Protein AF-A0A850NMI0-F1 (afdb_monomer_lite)

Sequence (167 aa):
MSDGREALYITRSSDGALVRRPMSPHLQVYKLPLAGKLSISNRMASVALSFGTLLMVVWLVAAASSPYAFALVQWFIGSPLGLLLVFGWSVALCYHFFAGLRHLFWDAGVGYSIPAIHRGNWVTIALTLLSVAAIWLSVFVLWPTHVAPNTPGPQAEAPAPNPAPAQ

pLDDT: mean 88.28, std 14.08, range [41.41, 98.62]

Organism: NCBI:txid1181271

Structure (mmCIF, N/CA/C/O backbone):
data_AF-A0A850NMI0-F1
#
_entry.id   AF-A0A850NMI0-F1
#
loop_
_atom_site.group_PDB
_atom_site.id
_atom_site.type_symbol
_atom_site.label_atom_id
_atom_site.label_alt_id
_atom_site.label_comp_id
_atom_site.label_asym_id
_atom_site.label_entity_id
_atom_site.label_seq_id
_atom_site.pdbx_PDB_ins_code
_atom_site.Cartn_x
_atom_site.Cartn_y
_atom_site.Cartn_z
_atom_site.occupancy
_atom_site.B_iso_or_equiv
_atom_site.auth_seq_id
_atom_site.auth_comp_id
_atom_site.auth_asym_id
_atom_site.auth_atom_id
_atom_site.pdbx_PDB_model_num
ATOM 1 N N . MET A 1 1 ? -16.095 -12.527 -39.615 1.00 52.44 1 MET A N 1
ATOM 2 C CA . MET A 1 1 ? -14.659 -12.232 -39.421 1.00 52.44 1 MET A CA 1
ATOM 3 C C . MET A 1 1 ? -14.574 -11.177 -38.326 1.00 52.44 1 MET A C 1
ATOM 5 O O . MET A 1 1 ? -14.773 -10.009 -38.626 1.00 52.44 1 MET A O 1
ATOM 9 N N . SER A 1 2 ? -14.460 -11.566 -37.053 1.00 60.12 2 SER A N 1
ATOM 10 C CA . SER A 1 2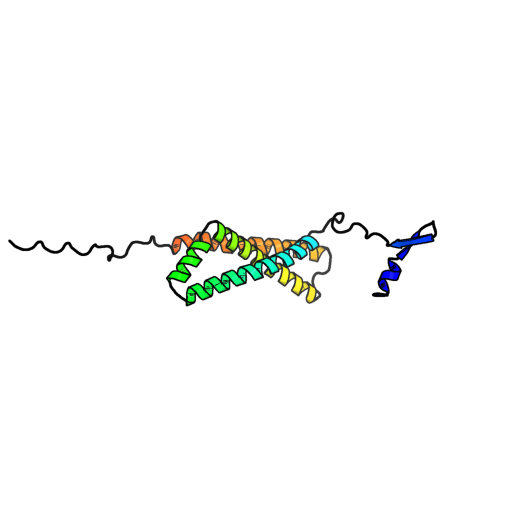 ? -14.494 -10.603 -35.940 1.00 60.12 2 SER A CA 1
ATOM 11 C C . SER A 1 2 ? -13.071 -10.288 -35.478 1.00 60.12 2 SER A C 1
ATOM 13 O O . SER A 1 2 ? -12.465 -11.095 -34.789 1.00 60.12 2 SER A O 1
ATOM 15 N N . ASP A 1 3 ? -12.597 -9.100 -35.855 1.00 76.88 3 ASP A N 1
ATOM 16 C CA . ASP A 1 3 ? -11.264 -8.513 -35.632 1.00 76.88 3 ASP A CA 1
ATOM 17 C C . ASP A 1 3 ? -10.194 -8.857 -36.694 1.00 76.88 3 ASP A C 1
ATOM 19 O O . ASP A 1 3 ? -9.713 -9.981 -36.823 1.00 76.88 3 ASP A O 1
ATOM 23 N N . GLY A 1 4 ? -9.769 -7.836 -37.452 1.00 74.75 4 GLY A N 1
ATOM 24 C CA . GLY A 1 4 ? -8.696 -7.937 -38.450 1.00 74.75 4 GLY A CA 1
ATOM 25 C C . GLY A 1 4 ? -7.325 -8.262 -37.846 1.00 74.75 4 GLY A C 1
ATOM 26 O O . GLY A 1 4 ? -6.428 -8.710 -38.558 1.00 74.75 4 GLY A O 1
ATOM 27 N N . ARG A 1 5 ? -7.158 -8.108 -36.526 1.00 72.56 5 ARG A N 1
ATOM 28 C CA . ARG A 1 5 ? -5.949 -8.529 -35.805 1.00 72.56 5 ARG A CA 1
ATOM 29 C C . ARG A 1 5 ? -5.779 -10.043 -35.756 1.00 72.56 5 ARG A C 1
ATOM 31 O O . ARG A 1 5 ? -4.641 -10.505 -35.705 1.00 72.56 5 ARG A O 1
ATOM 38 N N . GLU A 1 6 ? -6.859 -10.824 -35.818 1.00 74.06 6 GLU A N 1
ATOM 39 C CA . GLU A 1 6 ? -6.759 -12.290 -35.848 1.00 74.06 6 GLU A CA 1
ATOM 40 C C . GLU A 1 6 ? -6.034 -12.800 -37.095 1.00 74.06 6 GLU A C 1
ATOM 42 O O . GLU A 1 6 ? -5.322 -13.802 -37.021 1.00 74.06 6 GLU A O 1
ATOM 47 N N . ALA A 1 7 ? -6.120 -12.067 -38.209 1.00 77.56 7 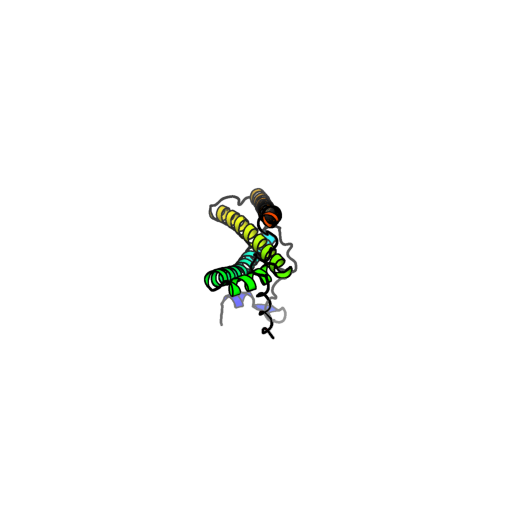ALA A N 1
ATOM 48 C CA . ALA A 1 7 ? -5.402 -12.402 -39.433 1.00 77.56 7 ALA A CA 1
ATOM 49 C C . ALA A 1 7 ? -3.871 -12.401 -39.243 1.00 77.56 7 ALA A C 1
ATOM 51 O O . ALA A 1 7 ? -3.177 -13.127 -39.945 1.00 77.56 7 ALA A O 1
ATOM 52 N N . LEU A 1 8 ? -3.337 -11.650 -38.266 1.00 77.94 8 LEU A N 1
ATOM 53 C CA . LEU A 1 8 ? -1.904 -11.646 -37.930 1.00 77.94 8 LEU A CA 1
ATOM 54 C C . LEU A 1 8 ? -1.474 -12.869 -37.106 1.00 77.94 8 LEU A C 1
ATOM 56 O O . LEU A 1 8 ? -0.291 -13.218 -37.077 1.00 77.94 8 LEU A O 1
ATOM 60 N N . TYR A 1 9 ? -2.419 -13.510 -36.414 1.00 82.81 9 TYR A N 1
ATOM 61 C CA . TYR A 1 9 ? -2.158 -14.702 -35.607 1.00 82.81 9 TYR A CA 1
ATOM 62 C C . TYR A 1 9 ? -2.302 -15.995 -36.404 1.00 82.81 9 TYR A C 1
ATOM 64 O O . TYR A 1 9 ? -1.824 -17.031 -35.945 1.00 82.81 9 TYR A O 1
ATOM 72 N N . ILE A 1 10 ? -2.924 -15.947 -37.581 1.00 87.12 10 ILE A N 1
ATOM 73 C CA . ILE A 1 10 ? -3.056 -17.092 -38.478 1.00 87.12 10 ILE A CA 1
ATOM 74 C C . ILE A 1 10 ? -1.878 -17.086 -39.454 1.00 87.12 10 ILE A C 1
ATOM 76 O O . ILE A 1 10 ? -1.681 -16.154 -40.227 1.00 87.12 10 ILE A O 1
ATOM 80 N N . THR A 1 11 ? -1.083 -18.147 -39.419 1.00 85.69 11 THR A N 1
ATOM 81 C CA . THR A 1 11 ? 0.016 -18.398 -40.357 1.00 85.69 11 THR A CA 1
ATOM 82 C C . THR A 1 11 ? -0.248 -19.698 -41.107 1.00 85.69 11 THR A C 1
ATOM 84 O O . THR A 1 11 ? -1.053 -20.516 -40.666 1.00 85.69 11 THR A O 1
ATOM 87 N N . ARG A 1 12 ? 0.425 -19.912 -42.240 1.00 85.31 12 ARG A N 1
ATOM 88 C CA . ARG A 1 12 ? 0.472 -21.240 -42.862 1.00 85.31 12 ARG A CA 1
ATOM 89 C C . ARG A 1 12 ? 1.621 -22.055 -42.276 1.00 85.31 12 ARG A C 1
ATOM 91 O O . ARG A 1 12 ? 2.701 -21.512 -42.045 1.00 85.31 12 ARG A O 1
ATOM 98 N N . SER A 1 13 ? 1.359 -23.327 -42.013 1.00 83.62 13 SER A N 1
ATOM 99 C CA . SER A 1 13 ? 2.357 -24.350 -41.704 1.00 83.62 13 SER A CA 1
ATOM 100 C C . SER A 1 13 ? 3.030 -24.841 -42.998 1.00 83.62 13 SER A C 1
ATOM 102 O O . SER A 1 13 ? 2.584 -24.508 -44.099 1.00 83.62 13 SER A O 1
ATOM 104 N N . SER A 1 14 ? 4.133 -25.585 -42.887 1.00 86.19 14 SER A N 1
ATOM 105 C CA . SER A 1 14 ? 4.917 -26.090 -44.029 1.00 86.19 14 SER A CA 1
ATOM 106 C C . SER A 1 14 ? 4.139 -27.053 -44.936 1.00 86.19 14 SER A C 1
ATOM 108 O O . SER A 1 14 ? 4.460 -27.176 -46.113 1.00 86.19 14 SER A O 1
ATOM 110 N N . ASP A 1 15 ? 3.096 -27.689 -44.409 1.00 89.62 15 ASP A N 1
ATOM 111 C CA . ASP A 1 15 ? 2.111 -28.523 -45.111 1.00 89.62 15 ASP A CA 1
ATOM 112 C C . ASP A 1 15 ? 0.948 -27.718 -45.731 1.00 89.62 15 ASP A C 1
ATOM 114 O O . ASP A 1 15 ? 0.047 -28.282 -46.349 1.00 89.62 15 ASP A O 1
ATOM 118 N N . GLY A 1 16 ? 0.953 -26.389 -45.585 1.00 85.38 16 GLY A N 1
ATOM 119 C CA . GLY A 1 16 ? -0.071 -25.488 -46.114 1.00 85.38 16 GLY A CA 1
ATOM 120 C C . GLY A 1 16 ? -1.293 -25.298 -45.209 1.00 85.38 16 GLY A C 1
ATOM 121 O O . GLY A 1 16 ? -2.160 -24.487 -45.552 1.00 85.38 16 GLY A O 1
ATOM 122 N N . ALA A 1 17 ? -1.359 -25.973 -44.055 1.00 88.88 17 ALA A N 1
ATOM 123 C CA . ALA A 1 17 ? -2.461 -25.841 -43.105 1.00 88.88 17 ALA A CA 1
ATOM 124 C C . ALA A 1 17 ? -2.455 -24.473 -42.398 1.00 88.88 17 ALA A C 1
ATOM 126 O O . ALA A 1 17 ? -1.399 -23.899 -42.130 1.00 88.88 17 ALA A O 1
ATOM 127 N N . LEU A 1 18 ? -3.637 -23.940 -42.068 1.00 88.19 18 LEU A N 1
ATOM 128 C CA . LEU A 1 18 ? -3.760 -22.720 -41.264 1.00 88.19 18 LEU A CA 1
ATOM 129 C C . LEU A 1 18 ? -3.528 -23.049 -39.785 1.00 88.19 18 LEU A C 1
ATOM 131 O O . LEU A 1 18 ? -4.265 -23.837 -39.198 1.00 88.19 18 LEU A O 1
ATOM 135 N N . VAL A 1 19 ? -2.526 -22.418 -39.175 1.00 89.50 19 VAL A N 1
ATOM 136 C CA . VAL A 1 19 ? -2.152 -22.611 -37.769 1.00 89.50 19 VAL A CA 1
ATOM 137 C C . VAL A 1 19 ? -2.170 -21.275 -37.037 1.00 89.50 19 VAL A C 1
ATOM 139 O O . VAL A 1 19 ? -1.674 -20.263 -37.538 1.00 89.50 19 VAL A O 1
ATOM 142 N N . ARG A 1 20 ? -2.724 -21.269 -35.821 1.00 89.25 20 ARG A N 1
ATOM 143 C CA . ARG A 1 20 ? -2.706 -20.101 -34.935 1.00 89.25 20 ARG A CA 1
ATOM 144 C C . ARG A 1 20 ? -1.396 -20.060 -34.152 1.00 89.25 20 ARG A C 1
ATOM 146 O O . ARG A 1 20 ? -1.046 -21.029 -33.482 1.00 89.25 20 ARG A O 1
ATOM 153 N N . ARG A 1 21 ? -0.681 -18.935 -34.206 1.00 88.12 21 ARG A N 1
ATOM 154 C CA . ARG A 1 21 ? 0.571 -18.750 -33.462 1.00 88.12 21 ARG A CA 1
ATOM 155 C C . ARG A 1 21 ? 0.307 -18.834 -31.953 1.00 88.12 21 ARG A C 1
ATOM 157 O O . ARG A 1 21 ? -0.598 -18.147 -31.467 1.00 88.12 21 ARG A O 1
ATOM 164 N N . PRO A 1 22 ? 1.076 -19.642 -31.203 1.00 88.62 22 PRO A N 1
ATOM 165 C CA . PRO A 1 22 ? 0.960 -19.676 -29.754 1.00 88.62 22 PRO A CA 1
ATOM 166 C C . PRO A 1 22 ? 1.447 -18.352 -29.153 1.00 88.62 22 PRO A C 1
ATOM 168 O O . PRO A 1 22 ? 2.319 -17.680 -29.705 1.00 88.62 22 PRO A O 1
ATOM 171 N N . MET A 1 23 ? 0.887 -17.975 -28.004 1.00 86.50 23 MET A N 1
ATOM 172 C CA . MET A 1 23 ? 1.369 -16.824 -27.243 1.00 86.50 23 MET A CA 1
ATOM 173 C C . MET A 1 23 ? 2.721 -17.166 -26.609 1.00 86.50 23 MET A C 1
ATOM 175 O O . MET A 1 23 ? 2.862 -18.216 -25.982 1.00 86.50 23 MET A O 1
ATOM 179 N N . SER A 1 24 ? 3.712 -16.284 -26.752 1.00 90.31 24 SER A N 1
ATOM 180 C CA . SER A 1 24 ? 5.010 -16.476 -26.105 1.00 90.31 24 SER A CA 1
ATOM 181 C C . SER A 1 24 ? 4.870 -16.471 -24.573 1.00 90.31 24 SER A C 1
ATOM 183 O O . SER A 1 24 ? 4.068 -15.697 -24.031 1.00 90.31 24 SER A O 1
ATOM 185 N N . PRO A 1 25 ? 5.671 -17.269 -23.844 1.00 92.69 25 PRO A N 1
ATOM 186 C CA . PRO A 1 25 ? 5.745 -17.176 -22.389 1.00 92.69 25 PRO A CA 1
ATOM 187 C C . PRO A 1 25 ? 6.086 -15.744 -21.951 1.00 92.69 25 PRO A C 1
ATOM 189 O O . PRO A 1 25 ? 6.958 -15.107 -22.535 1.00 92.69 25 PRO A O 1
ATOM 192 N N . HIS A 1 26 ? 5.385 -15.225 -20.941 1.00 90.12 26 HIS A N 1
ATOM 193 C CA . HIS A 1 26 ? 5.515 -13.831 -20.500 1.00 90.12 26 HIS A CA 1
ATOM 194 C C . HIS A 1 26 ? 5.636 -13.749 -18.969 1.00 90.12 26 HIS A C 1
ATOM 196 O O . HIS A 1 26 ? 6.752 -13.777 -18.457 1.00 90.12 26 HIS A O 1
ATOM 202 N N . LEU A 1 27 ? 4.531 -13.737 -18.207 1.00 90.44 27 LEU A N 1
ATOM 203 C CA . LEU A 1 27 ? 4.567 -13.516 -16.748 1.00 90.44 27 LEU A CA 1
ATOM 204 C C . LEU A 1 27 ? 5.385 -14.562 -15.983 1.00 90.44 27 LEU A C 1
ATOM 206 O O . LEU A 1 27 ? 6.067 -14.220 -15.025 1.00 90.44 27 LEU A O 1
ATOM 210 N N . GLN A 1 28 ? 5.328 -15.823 -16.411 1.00 92.88 28 GLN A N 1
ATOM 211 C CA . GLN A 1 28 ? 6.007 -16.927 -15.726 1.00 92.88 28 GLN A CA 1
ATOM 212 C C . GLN A 1 28 ? 7.532 -16.905 -15.905 1.00 92.88 28 GLN A C 1
ATOM 214 O O . GLN A 1 28 ? 8.250 -17.427 -15.060 1.00 92.88 28 GLN A O 1
ATOM 219 N N . VAL A 1 29 ? 8.031 -16.307 -16.992 1.00 95.19 29 VAL A N 1
ATOM 220 C CA . VAL A 1 29 ? 9.468 -16.282 -17.325 1.00 95.19 29 VAL A CA 1
ATOM 221 C C . VAL A 1 29 ? 10.113 -14.917 -17.071 1.00 95.19 29 VAL A C 1
ATOM 223 O O . VAL A 1 29 ? 11.337 -14.810 -16.988 1.00 95.19 29 VAL A O 1
ATOM 226 N N . TYR A 1 30 ? 9.313 -13.856 -16.942 1.00 94.38 30 TYR A N 1
ATOM 227 C CA . TYR A 1 30 ? 9.806 -12.492 -16.797 1.00 94.38 30 TYR A CA 1
ATOM 228 C C . TYR A 1 30 ? 10.287 -12.189 -15.370 1.00 94.38 30 TYR A C 1
ATOM 230 O O . TYR A 1 30 ? 9.555 -12.331 -14.390 1.00 94.38 30 TYR A O 1
ATOM 238 N N . LYS A 1 31 ? 11.516 -11.676 -15.247 1.00 95.00 31 LYS A N 1
ATOM 239 C CA . LYS A 1 31 ? 12.073 -11.208 -13.969 1.00 95.00 31 LYS A CA 1
ATOM 240 C C . LYS A 1 31 ? 11.541 -9.813 -13.643 1.00 95.00 31 LYS A C 1
ATOM 242 O O . LYS A 1 31 ? 12.098 -8.810 -14.080 1.00 95.00 31 LYS A O 1
ATOM 247 N N . LEU A 1 32 ? 10.466 -9.752 -12.860 1.00 94.19 32 LEU A N 1
ATOM 248 C CA . LEU A 1 32 ? 9.803 -8.491 -12.525 1.00 94.19 32 LEU A CA 1
ATOM 249 C C . LEU A 1 32 ? 10.720 -7.564 -11.687 1.00 94.19 32 LEU A C 1
ATOM 251 O O . LEU A 1 32 ? 11.101 -7.943 -10.571 1.00 94.19 32 LEU A O 1
ATOM 255 N N . PRO A 1 33 ? 11.054 -6.346 -12.166 1.00 94.56 33 PRO A N 1
ATOM 256 C CA . PRO A 1 33 ? 11.851 -5.391 -11.400 1.00 94.56 33 PRO A CA 1
ATOM 257 C C . PRO A 1 33 ? 11.067 -4.854 -10.196 1.00 94.56 33 PRO A C 1
ATOM 259 O O . PRO A 1 33 ? 9.836 -4.922 -10.152 1.00 94.56 33 PRO A O 1
ATOM 262 N N . LEU A 1 34 ? 11.773 -4.258 -9.229 1.00 96.31 34 LEU A N 1
ATOM 263 C CA . LEU A 1 34 ? 11.159 -3.714 -8.010 1.00 96.31 34 LEU A CA 1
ATOM 264 C C . LEU A 1 34 ? 10.027 -2.718 -8.313 1.00 96.31 34 LEU A C 1
ATOM 266 O O . LEU A 1 34 ? 8.969 -2.804 -7.703 1.00 96.31 34 LEU A O 1
ATOM 270 N N . ALA A 1 35 ? 10.210 -1.837 -9.302 1.00 95.56 35 ALA A N 1
ATOM 271 C CA . ALA A 1 35 ? 9.177 -0.890 -9.730 1.00 95.56 35 ALA A CA 1
ATOM 272 C C . ALA A 1 35 ? 7.875 -1.595 -10.164 1.00 95.56 35 ALA A C 1
ATOM 274 O O . ALA A 1 35 ? 6.780 -1.149 -9.825 1.00 95.56 35 ALA A O 1
ATOM 275 N N . GLY A 1 36 ? 7.996 -2.725 -10.871 1.00 96.00 36 GLY A N 1
ATOM 276 C CA . GLY A 1 36 ? 6.859 -3.541 -11.295 1.00 96.00 36 GLY A CA 1
ATOM 277 C C . GLY A 1 36 ? 6.156 -4.209 -10.114 1.00 96.00 36 GLY A C 1
ATOM 278 O O . GLY A 1 36 ? 4.931 -4.149 -10.023 1.00 96.00 36 GLY A O 1
ATOM 279 N N . LYS A 1 37 ? 6.924 -4.770 -9.167 1.00 97.44 37 LYS A N 1
ATOM 280 C CA . LYS A 1 37 ? 6.377 -5.343 -7.923 1.00 97.44 37 LYS A CA 1
ATOM 281 C C . LYS A 1 37 ? 5.585 -4.295 -7.140 1.00 97.44 37 LYS A C 1
ATOM 283 O O . LYS A 1 37 ? 4.426 -4.531 -6.821 1.00 97.44 37 LYS A O 1
ATOM 288 N N . LEU A 1 38 ? 6.168 -3.113 -6.929 1.00 97.62 38 LEU A N 1
ATOM 289 C CA . LEU A 1 38 ? 5.517 -2.009 -6.222 1.00 97.62 38 LEU A CA 1
ATOM 290 C C . LEU A 1 38 ? 4.249 -1.517 -6.943 1.00 97.62 38 LEU A C 1
ATOM 292 O O . LEU A 1 38 ? 3.238 -1.235 -6.300 1.00 97.62 38 LEU A O 1
ATOM 296 N N . SER A 1 39 ? 4.248 -1.475 -8.277 1.00 96.81 39 SER A N 1
ATOM 297 C CA . SER A 1 39 ? 3.043 -1.137 -9.043 1.00 96.81 39 SER A CA 1
ATOM 298 C C . SER A 1 39 ? 1.899 -2.132 -8.801 1.00 96.81 39 SER A C 1
ATOM 300 O O . SER A 1 39 ? 0.765 -1.711 -8.570 1.00 96.81 39 SER A O 1
ATOM 302 N N . ILE A 1 40 ? 2.172 -3.442 -8.813 1.00 97.50 40 ILE A N 1
ATOM 303 C CA . ILE A 1 40 ? 1.159 -4.472 -8.516 1.00 97.50 40 ILE A CA 1
ATOM 304 C C . ILE A 1 40 ? 0.696 -4.359 -7.064 1.00 97.50 40 ILE A C 1
ATOM 306 O O . ILE A 1 40 ? -0.509 -4.316 -6.818 1.00 97.50 40 ILE A O 1
ATOM 310 N N . SER A 1 41 ? 1.628 -4.214 -6.119 1.00 98.06 41 SER A N 1
ATOM 311 C CA . SER A 1 41 ? 1.300 -3.986 -4.710 1.00 98.06 41 SER A CA 1
ATOM 312 C C . SER A 1 41 ? 0.390 -2.772 -4.527 1.00 98.06 41 SER A C 1
ATOM 314 O O . SER A 1 41 ? -0.491 -2.815 -3.680 1.00 98.06 41 SER A O 1
ATOM 316 N N . ASN A 1 42 ? 0.540 -1.707 -5.329 1.00 98.19 42 ASN A N 1
ATOM 317 C CA . ASN A 1 42 ? -0.299 -0.510 -5.199 1.00 98.19 42 ASN A CA 1
ATOM 318 C C . ASN A 1 42 ? -1.749 -0.780 -5.617 1.00 98.19 42 ASN A C 1
ATOM 320 O O . ASN A 1 42 ? -2.674 -0.301 -4.966 1.00 98.19 42 ASN A O 1
ATOM 324 N N . ARG A 1 43 ? -1.943 -1.606 -6.654 1.00 98.19 43 ARG A N 1
ATOM 325 C CA . ARG A 1 43 ? -3.272 -2.079 -7.077 1.00 98.19 43 ARG A CA 1
ATOM 326 C C . ARG A 1 43 ? -3.896 -3.019 -6.043 1.00 98.19 43 ARG A C 1
ATOM 328 O O . ARG A 1 43 ? -5.091 -2.960 -5.787 1.00 98.19 43 ARG A O 1
ATOM 335 N N . MET A 1 44 ? -3.094 -3.886 -5.429 1.00 98.31 44 MET A N 1
ATOM 336 C CA . MET A 1 44 ? -3.583 -4.754 -4.354 1.00 98.31 44 MET A CA 1
ATOM 337 C C . MET A 1 44 ? -3.954 -3.942 -3.108 1.00 98.31 44 MET A C 1
ATOM 339 O O . MET A 1 44 ? -4.992 -4.194 -2.502 1.00 98.31 44 MET A O 1
ATOM 343 N N . ALA A 1 45 ? -3.150 -2.934 -2.763 1.00 98.19 45 ALA A N 1
ATOM 344 C CA . ALA A 1 45 ? -3.422 -2.037 -1.650 1.00 98.19 45 ALA A CA 1
ATOM 345 C C . ALA A 1 45 ? -4.712 -1.236 -1.868 1.00 98.19 45 ALA A C 1
ATOM 347 O O . ALA A 1 45 ? -5.504 -1.142 -0.937 1.00 98.19 45 ALA A O 1
ATOM 348 N N . SER A 1 46 ? -4.990 -0.745 -3.085 1.00 97.12 46 SER A N 1
ATOM 349 C CA . SER A 1 46 ? -6.267 -0.072 -3.367 1.00 97.12 46 SER A CA 1
ATOM 350 C C . SER A 1 46 ? -7.470 -0.995 -3.164 1.00 97.12 46 SER A C 1
ATOM 352 O O . SER A 1 46 ? -8.462 -0.574 -2.580 1.00 97.12 46 SER A O 1
ATOM 354 N N . VAL A 1 47 ? -7.374 -2.264 -3.579 1.00 98.00 47 VAL A N 1
ATOM 355 C CA . VAL A 1 47 ? -8.443 -3.253 -3.349 1.00 98.00 47 VAL A CA 1
ATOM 356 C C . VAL A 1 47 ? -8.637 -3.508 -1.851 1.00 98.00 47 VAL A C 1
ATOM 358 O O . VAL A 1 47 ? -9.763 -3.458 -1.360 1.00 98.00 47 VAL A O 1
ATOM 361 N N . ALA A 1 48 ? -7.549 -3.726 -1.106 1.00 96.75 48 ALA A N 1
ATOM 362 C CA . ALA A 1 48 ? -7.606 -3.906 0.346 1.00 96.75 48 ALA A CA 1
ATOM 363 C C . ALA A 1 48 ? -8.210 -2.682 1.057 1.00 96.75 48 ALA A C 1
ATOM 365 O O . ALA A 1 48 ? -9.009 -2.832 1.982 1.00 96.75 48 ALA A O 1
ATOM 366 N N . LEU A 1 49 ? -7.875 -1.474 0.595 1.00 97.81 49 LEU A N 1
ATOM 367 C CA . LEU A 1 49 ? -8.452 -0.235 1.100 1.00 97.81 49 LEU A CA 1
ATOM 368 C C . LEU A 1 49 ? -9.955 -0.163 0.863 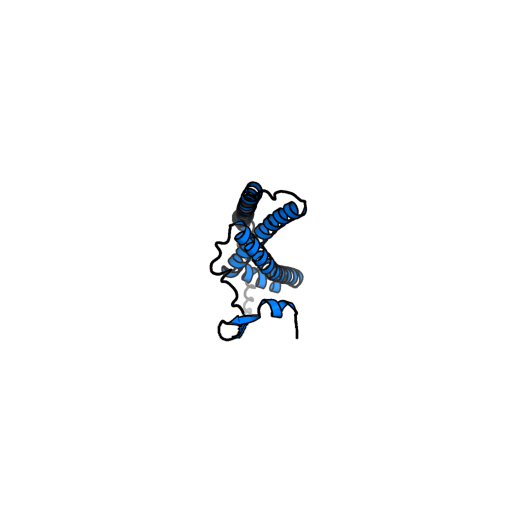1.00 97.81 49 LEU A C 1
ATOM 370 O O . LEU A 1 49 ? -10.665 0.177 1.802 1.00 97.81 49 LEU A O 1
ATOM 374 N N . SER A 1 50 ? -10.450 -0.539 -0.320 1.00 96.56 50 SER A N 1
ATOM 375 C CA . SER A 1 50 ? -11.894 -0.566 -0.594 1.00 96.56 50 SER A CA 1
ATOM 376 C C . SER A 1 50 ? -12.657 -1.442 0.406 1.00 96.56 50 SER A C 1
ATOM 378 O O . SER A 1 50 ? -13.689 -1.021 0.927 1.00 96.56 50 SER A O 1
ATOM 380 N N . PHE A 1 51 ? -12.129 -2.627 0.734 1.00 94.25 51 PHE A N 1
ATOM 381 C CA . PHE A 1 51 ? -12.732 -3.500 1.749 1.00 94.25 51 PHE A CA 1
ATOM 382 C C . PHE A 1 51 ? -12.629 -2.919 3.163 1.00 94.25 51 PHE A C 1
ATOM 384 O O . PHE A 1 51 ? -13.601 -2.953 3.915 1.00 94.25 51 PHE A O 1
ATOM 391 N N . GLY A 1 52 ? -11.481 -2.353 3.538 1.00 93.75 52 GLY A N 1
ATOM 392 C CA . GLY A 1 52 ? -11.330 -1.745 4.860 1.00 93.75 52 GLY A CA 1
ATOM 393 C C . GLY A 1 52 ? -12.165 -0.473 5.046 1.00 93.75 52 GLY A C 1
ATOM 394 O O . GLY A 1 52 ? -12.653 -0.223 6.143 1.00 93.75 52 GLY A O 1
ATOM 395 N N . THR A 1 53 ? -12.440 0.286 3.982 1.00 94.56 53 THR A N 1
ATOM 396 C CA . THR A 1 53 ? -13.391 1.407 4.028 1.00 94.56 53 THR A CA 1
ATOM 397 C C . THR A 1 53 ? -14.808 0.928 4.346 1.00 94.56 53 THR A C 1
ATOM 399 O O . THR A 1 53 ? -15.504 1.595 5.106 1.00 94.56 53 THR A O 1
ATOM 402 N N . LEU A 1 54 ? -15.234 -0.240 3.852 1.00 94.19 54 LEU A N 1
ATOM 403 C CA . LEU A 1 54 ? -16.524 -0.819 4.243 1.00 94.19 54 LEU A CA 1
ATOM 404 C C . LEU A 1 54 ? -16.565 -1.130 5.747 1.00 94.19 54 LEU A C 1
ATOM 406 O O . LEU A 1 54 ? -17.540 -0.790 6.414 1.00 94.19 54 LEU A O 1
ATOM 410 N N . LEU A 1 55 ? -15.492 -1.712 6.296 1.00 90.75 55 LEU A N 1
ATOM 411 C CA . LEU A 1 55 ? -15.368 -1.940 7.741 1.00 90.75 55 LEU A CA 1
ATOM 412 C C . LEU A 1 55 ? -15.423 -0.620 8.528 1.00 90.75 55 LEU A C 1
ATOM 414 O O . LEU A 1 55 ? -16.118 -0.541 9.539 1.00 90.75 55 LEU A O 1
ATOM 418 N N . MET A 1 56 ? -14.750 0.427 8.042 1.00 94.62 56 MET A N 1
ATOM 419 C CA . MET A 1 56 ? -14.790 1.768 8.637 1.00 94.62 56 MET A CA 1
ATOM 420 C C . MET A 1 56 ? -16.212 2.345 8.650 1.00 94.62 56 MET A C 1
ATOM 422 O O . MET A 1 56 ? -16.639 2.914 9.651 1.00 94.62 56 MET A O 1
ATOM 426 N N . VAL A 1 57 ? -16.979 2.162 7.570 1.00 96.69 57 VAL A N 1
ATOM 427 C CA . VAL A 1 57 ? -18.390 2.576 7.510 1.00 96.69 57 VAL A CA 1
ATOM 428 C C . VAL A 1 57 ? -19.227 1.808 8.531 1.00 96.69 57 VAL A C 1
ATOM 430 O O . VAL A 1 57 ? -19.991 2.430 9.263 1.00 96.69 57 VAL A O 1
ATOM 433 N N . VAL A 1 58 ? -19.064 0.484 8.634 1.00 95.38 58 VAL A N 1
ATOM 434 C CA . VAL A 1 58 ? -19.762 -0.327 9.649 1.00 95.38 58 VAL A CA 1
ATOM 435 C C . VAL A 1 58 ? -19.439 0.169 11.058 1.00 95.38 58 VAL A C 1
ATOM 437 O O . VAL A 1 58 ? -20.344 0.313 11.878 1.00 95.38 58 VAL A O 1
ATOM 440 N N . TRP A 1 59 ? -18.172 0.485 11.327 1.00 95.44 59 TRP A N 1
ATOM 441 C CA . TRP A 1 59 ? -17.736 1.034 12.608 1.00 95.44 59 TRP A CA 1
ATOM 442 C C . TRP A 1 59 ? -18.386 2.391 12.916 1.00 95.44 59 TRP A C 1
ATOM 444 O O . TRP A 1 59 ? -18.926 2.570 14.008 1.00 95.44 59 TRP A O 1
ATOM 454 N N . LEU A 1 60 ? -18.420 3.314 11.947 1.00 97.06 60 LEU A N 1
ATOM 455 C CA . LEU A 1 60 ? -19.064 4.627 12.095 1.00 97.06 60 LEU A CA 1
ATOM 456 C C . LEU A 1 60 ? -20.580 4.514 12.303 1.00 97.06 60 LEU A C 1
ATOM 458 O O . LEU A 1 60 ? -21.140 5.190 13.165 1.00 97.06 60 LEU A O 1
ATOM 462 N N . VAL A 1 61 ? -21.248 3.643 11.543 1.00 97.50 61 VAL A N 1
ATOM 463 C CA . VAL A 1 61 ? -22.689 3.395 11.690 1.00 97.50 61 VAL A CA 1
ATOM 464 C C . VAL A 1 61 ? -22.988 2.799 13.062 1.00 97.50 61 VAL A C 1
ATOM 466 O O . VAL A 1 61 ? -23.912 3.260 13.729 1.00 97.50 61 VAL A O 1
ATOM 469 N N . ALA A 1 62 ? -22.202 1.824 13.521 1.00 95.88 62 ALA A N 1
ATOM 470 C CA . ALA A 1 62 ? -22.362 1.241 14.849 1.00 95.88 62 ALA A CA 1
ATOM 471 C C . ALA A 1 62 ? -22.173 2.289 15.958 1.00 95.88 62 ALA A C 1
ATOM 473 O O . ALA A 1 62 ? -22.988 2.340 16.879 1.00 95.88 62 ALA A O 1
ATOM 474 N N . ALA A 1 63 ? -21.165 3.160 15.823 1.00 95.88 63 ALA A N 1
ATOM 475 C CA . ALA A 1 63 ? -20.911 4.267 16.745 1.00 95.88 63 ALA A CA 1
ATOM 476 C C . ALA A 1 63 ? -22.086 5.257 16.822 1.00 95.88 63 ALA A C 1
ATOM 478 O O . ALA A 1 63 ? -22.407 5.744 17.903 1.00 95.88 63 ALA A O 1
ATOM 479 N N . ALA A 1 64 ? -22.746 5.529 15.694 1.00 97.25 64 ALA A N 1
ATOM 480 C CA . ALA A 1 64 ? -23.901 6.425 15.632 1.00 97.25 6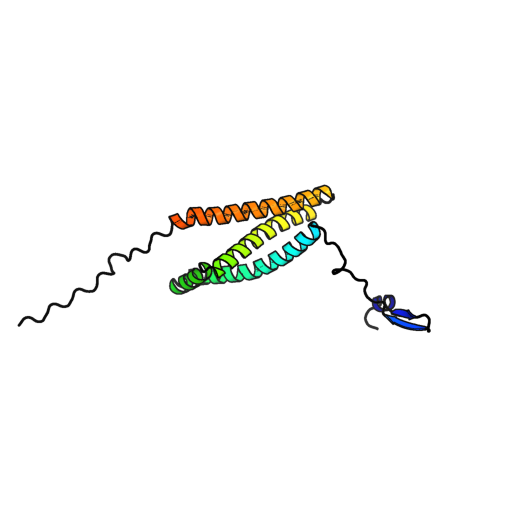4 ALA A CA 1
ATOM 481 C C . ALA A 1 64 ? -25.228 5.764 16.052 1.00 97.25 64 ALA A C 1
ATOM 483 O O . ALA A 1 64 ? -26.174 6.468 16.396 1.00 97.25 64 ALA A O 1
ATOM 484 N N . SER A 1 65 ? -25.322 4.431 15.998 1.00 96.00 65 SER A N 1
ATOM 485 C CA . SER A 1 65 ? -26.591 3.711 16.167 1.00 96.00 65 SER A CA 1
ATOM 486 C C . SER A 1 65 ? -26.914 3.394 17.625 1.00 96.00 65 SER A C 1
ATOM 488 O O . SER A 1 65 ? -27.996 3.726 18.102 1.00 96.00 65 SER A O 1
ATOM 490 N N . SER A 1 66 ? -26.021 2.700 18.339 1.00 95.56 66 SER A N 1
ATOM 491 C CA . SER A 1 66 ? -26.244 2.375 19.752 1.00 95.56 66 SER A CA 1
ATOM 492 C C . SER A 1 66 ? -24.958 1.955 20.471 1.00 95.56 66 SER A C 1
ATOM 494 O O . SER A 1 66 ? -24.054 1.396 19.842 1.00 95.56 66 SER A O 1
ATOM 496 N N . PRO A 1 67 ? -24.890 2.119 21.809 1.00 95.44 67 PRO A N 1
ATOM 497 C CA . PRO A 1 67 ? -23.756 1.642 22.601 1.00 95.44 67 PRO A CA 1
ATOM 498 C C . PRO A 1 67 ? -23.508 0.135 22.457 1.00 95.44 67 PRO A C 1
ATOM 500 O O . PRO A 1 67 ? -22.360 -0.299 22.404 1.00 95.44 67 PRO A O 1
ATOM 503 N N . TYR A 1 68 ? -24.575 -0.666 22.349 1.00 95.19 68 TYR A N 1
ATOM 504 C CA . TYR A 1 68 ? -24.468 -2.115 22.168 1.00 95.19 68 TYR A CA 1
ATOM 505 C C . TYR A 1 68 ? -23.855 -2.479 20.808 1.00 95.19 68 TYR A C 1
ATOM 507 O O . TYR A 1 68 ? -22.921 -3.279 20.747 1.00 95.19 68 TYR A O 1
ATOM 515 N N . ALA A 1 69 ? -24.338 -1.862 19.722 1.00 94.06 69 ALA A N 1
ATOM 516 C CA . ALA A 1 69 ? -23.803 -2.099 18.383 1.00 94.06 69 ALA A CA 1
ATOM 517 C C . ALA A 1 69 ? -22.322 -1.705 18.301 1.00 94.06 69 ALA A C 1
ATOM 519 O O . ALA A 1 69 ? -21.506 -2.456 17.764 1.00 94.06 69 ALA A O 1
ATOM 520 N N . PHE A 1 70 ? -21.960 -0.560 18.883 1.00 94.50 70 PHE A N 1
ATOM 521 C CA . PHE A 1 70 ? -20.574 -0.114 18.939 1.00 94.50 70 PHE A CA 1
ATOM 522 C C . PHE A 1 70 ? -19.684 -1.080 19.731 1.00 94.50 70 PHE A C 1
ATOM 524 O O . PHE A 1 70 ? -18.621 -1.463 19.244 1.00 94.50 70 PHE A O 1
ATOM 531 N N . ALA A 1 71 ? -20.130 -1.540 20.904 1.00 94.38 71 ALA A N 1
ATOM 532 C CA . ALA A 1 71 ? -19.382 -2.497 21.720 1.00 94.38 71 ALA A CA 1
ATOM 533 C C . ALA A 1 71 ? -19.112 -3.817 20.978 1.00 94.38 71 ALA A C 1
ATOM 535 O O . ALA A 1 71 ? -18.008 -4.353 21.071 1.00 94.38 71 ALA A O 1
ATOM 536 N N . LEU A 1 72 ? -20.078 -4.313 20.196 1.00 94.56 72 LEU A N 1
ATOM 537 C CA . LEU A 1 72 ? -19.908 -5.527 19.394 1.00 94.56 72 LEU A CA 1
ATOM 538 C C . LEU A 1 72 ? -18.816 -5.364 18.325 1.00 94.56 72 LEU A C 1
ATOM 540 O O . LEU A 1 72 ? -17.948 -6.229 18.184 1.00 94.56 72 LEU A O 1
ATOM 544 N N . VAL A 1 73 ? -18.829 -4.248 17.588 1.00 94.62 73 VAL A N 1
ATOM 545 C CA . VAL A 1 73 ? -17.804 -3.974 16.568 1.00 94.62 73 VAL A CA 1
ATOM 546 C C . VAL A 1 73 ? -16.433 -3.772 17.215 1.00 94.62 73 VAL A C 1
ATOM 548 O O . VAL A 1 73 ? -15.441 -4.308 16.720 1.00 94.62 73 VAL A O 1
ATOM 551 N N . GLN A 1 74 ? -16.367 -3.061 18.342 1.00 93.44 74 GLN A N 1
ATOM 552 C CA . GLN A 1 74 ? -15.121 -2.856 19.083 1.00 93.44 74 GLN A CA 1
ATOM 553 C C . GLN A 1 74 ? -14.549 -4.169 19.626 1.00 93.44 74 GLN A C 1
ATOM 555 O O . GLN A 1 74 ? -13.341 -4.381 19.547 1.00 93.44 74 GLN A O 1
ATOM 560 N N . TRP A 1 75 ? -15.397 -5.081 20.109 1.00 93.00 75 TRP A N 1
ATOM 561 C CA . TRP A 1 75 ? -14.972 -6.418 20.523 1.00 93.00 75 TRP A CA 1
ATOM 562 C C . TRP A 1 75 ? -14.351 -7.202 19.358 1.00 93.00 75 TRP A C 1
ATOM 564 O O . TRP A 1 75 ? -13.284 -7.798 19.512 1.00 93.00 75 TRP A O 1
ATOM 574 N N . PHE A 1 76 ? -14.967 -7.152 18.172 1.00 93.62 76 PHE A N 1
ATOM 575 C CA . PHE A 1 76 ? -14.422 -7.809 16.984 1.00 93.62 76 PHE A CA 1
ATOM 576 C C . PHE A 1 76 ? -13.090 -7.189 16.536 1.00 93.62 76 PHE A C 1
ATOM 578 O O . PHE A 1 76 ? -12.121 -7.920 16.322 1.00 93.62 76 PHE A O 1
ATOM 585 N N . ILE A 1 77 ? -13.010 -5.859 16.427 1.00 92.56 77 ILE A N 1
ATOM 586 C CA . ILE A 1 77 ? -11.787 -5.150 16.012 1.00 92.56 77 ILE A CA 1
ATOM 587 C C . ILE A 1 77 ? -10.656 -5.338 17.035 1.00 92.56 77 ILE A C 1
ATOM 589 O O . ILE A 1 77 ? -9.499 -5.474 16.644 1.00 92.56 77 ILE A O 1
ATOM 593 N N . GLY A 1 78 ? -10.984 -5.404 18.326 1.00 90.69 78 GLY A N 1
ATOM 594 C CA . GLY A 1 78 ? -10.028 -5.671 19.401 1.00 90.69 78 GLY A CA 1
ATOM 595 C C . GLY A 1 78 ? -9.561 -7.128 19.492 1.00 90.69 78 GLY A C 1
ATOM 596 O O . GLY A 1 78 ? -8.610 -7.414 20.218 1.00 90.69 78 GLY A O 1
ATOM 597 N N . SER A 1 79 ? -10.194 -8.060 18.771 1.00 93.00 79 SER A N 1
ATOM 598 C CA . SER A 1 79 ? -9.742 -9.453 18.712 1.00 93.00 79 SER A CA 1
ATOM 599 C C . SER A 1 79 ? -8.390 -9.575 17.987 1.00 93.00 79 SER A C 1
ATOM 601 O O . SER A 1 79 ? -8.056 -8.718 17.166 1.00 93.00 79 SER A O 1
ATOM 603 N N . PRO A 1 80 ? -7.616 -10.659 18.191 1.00 93.06 80 PRO A N 1
ATOM 604 C CA . PRO A 1 80 ? -6.359 -10.867 17.466 1.00 93.06 80 PRO A CA 1
ATOM 605 C C . PRO A 1 80 ? -6.517 -10.806 15.939 1.00 93.06 80 PRO A C 1
ATOM 607 O O . PRO A 1 80 ? -5.657 -10.271 15.241 1.00 93.06 80 PRO A O 1
ATOM 610 N N . LEU A 1 81 ? -7.641 -11.312 15.418 1.00 94.19 81 LEU A N 1
ATOM 611 C CA . LEU A 1 81 ? -7.963 -11.231 13.996 1.00 94.19 81 LEU A CA 1
ATOM 612 C C . LEU A 1 81 ? -8.303 -9.795 13.576 1.00 94.19 81 LEU A C 1
ATOM 614 O O . LEU A 1 81 ? -7.820 -9.332 12.546 1.00 94.19 81 LEU A O 1
ATOM 618 N N . GLY A 1 82 ? -9.102 -9.082 14.371 1.00 93.19 82 GLY A N 1
ATOM 619 C CA . GLY A 1 82 ? -9.444 -7.682 14.120 1.00 93.19 82 GLY A CA 1
ATOM 620 C C . GLY A 1 82 ? -8.211 -6.781 14.081 1.00 93.19 82 GLY A C 1
ATOM 621 O O . GLY A 1 82 ? -8.037 -6.015 13.134 1.00 93.19 82 GLY A O 1
ATOM 622 N N . LEU A 1 83 ? -7.295 -6.953 15.035 1.00 92.62 83 LEU A N 1
ATOM 623 C CA . LEU A 1 83 ? -6.023 -6.233 15.074 1.00 92.62 83 LEU A CA 1
ATOM 624 C C . LEU A 1 83 ? -5.147 -6.553 13.860 1.00 92.62 83 LEU A C 1
ATOM 626 O O . LEU A 1 83 ? -4.554 -5.638 13.293 1.00 92.62 83 LEU A O 1
ATOM 630 N N . LEU A 1 84 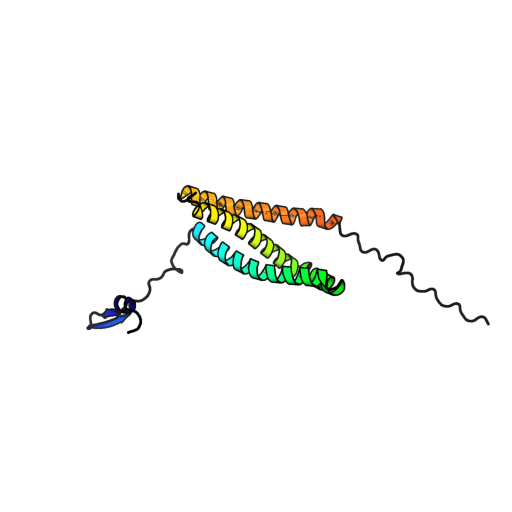? -5.102 -7.813 13.411 1.00 95.12 84 LEU A N 1
ATOM 631 C CA . LEU A 1 84 ? -4.391 -8.188 12.184 1.00 95.12 84 LEU A CA 1
ATOM 632 C C . LEU A 1 84 ? -4.985 -7.493 10.948 1.00 95.12 84 LEU A C 1
ATOM 634 O O . LEU A 1 84 ? -4.238 -7.008 10.096 1.00 95.12 84 LEU A O 1
ATOM 638 N N . LEU A 1 85 ? -6.316 -7.417 10.855 1.00 95.00 85 LEU A N 1
ATOM 639 C CA . LEU A 1 85 ? -7.006 -6.733 9.759 1.00 95.00 85 LEU A CA 1
ATOM 640 C C . LEU A 1 85 ? -6.741 -5.224 9.779 1.00 95.00 85 LEU A C 1
ATOM 642 O O . LEU A 1 85 ? -6.402 -4.660 8.739 1.00 95.00 85 LEU A O 1
ATOM 646 N N . VAL A 1 86 ? -6.830 -4.576 10.943 1.00 94.19 86 VAL A N 1
ATOM 647 C CA . VAL A 1 86 ? -6.526 -3.143 11.095 1.00 94.19 86 VAL A CA 1
ATOM 648 C C . VAL A 1 86 ? -5.048 -2.862 10.820 1.00 94.19 86 VAL A C 1
ATOM 650 O O . VAL A 1 86 ? -4.732 -1.880 10.148 1.00 94.19 86 VAL A O 1
ATOM 653 N N . PHE A 1 87 ? -4.138 -3.741 11.249 1.00 96.19 87 PHE A N 1
ATOM 654 C CA . PHE A 1 87 ? -2.716 -3.655 10.912 1.00 96.19 87 PHE A CA 1
ATOM 655 C C . PHE A 1 87 ? -2.513 -3.716 9.404 1.00 96.19 87 PHE A C 1
ATOM 657 O O . PHE A 1 87 ? -1.974 -2.772 8.824 1.00 96.19 87 PHE A O 1
ATOM 664 N N . GLY A 1 88 ? -3.016 -4.763 8.749 1.00 97.00 88 GLY A N 1
ATOM 665 C CA . GLY A 1 88 ? -2.925 -4.911 7.297 1.00 97.00 88 GLY A CA 1
ATOM 666 C C . GLY A 1 88 ? -3.538 -3.728 6.545 1.00 97.00 88 GLY A C 1
ATOM 667 O O . GLY A 1 88 ? -2.941 -3.231 5.588 1.00 97.00 88 GLY A O 1
ATOM 668 N N . TRP A 1 89 ? -4.680 -3.220 7.014 1.00 96.81 89 TRP A N 1
ATOM 669 C CA . TRP A 1 89 ? -5.330 -2.045 6.440 1.00 96.81 89 TRP A CA 1
ATOM 670 C C . TRP A 1 89 ? -4.490 -0.772 6.612 1.00 96.81 89 TRP A C 1
ATOM 672 O O . TRP A 1 89 ? -4.336 -0.021 5.651 1.00 96.81 89 TRP A O 1
ATOM 682 N N . SER A 1 90 ? -3.863 -0.563 7.775 1.00 97.06 90 SER A N 1
ATOM 683 C CA . SER A 1 90 ? -2.949 0.568 8.003 1.00 97.06 90 SER A CA 1
ATOM 684 C C . SER A 1 90 ? -1.708 0.510 7.100 1.00 97.06 90 SER A C 1
ATOM 686 O O . SER A 1 90 ? -1.312 1.530 6.534 1.00 97.06 90 SER A O 1
ATOM 688 N N . VAL A 1 91 ? -1.143 -0.685 6.873 1.00 98.38 91 VAL A N 1
ATOM 689 C CA . VAL A 1 91 ? -0.036 -0.877 5.923 1.00 98.38 91 VAL A CA 1
ATOM 690 C C . VAL A 1 91 ? -0.485 -0.552 4.502 1.00 98.38 91 VAL A C 1
ATOM 692 O O . VAL A 1 91 ? 0.204 0.193 3.803 1.00 98.38 91 VAL A O 1
ATOM 695 N N . ALA A 1 92 ? -1.643 -1.069 4.081 1.00 98.25 92 ALA A N 1
ATOM 696 C CA . ALA A 1 92 ? -2.206 -0.784 2.765 1.00 98.25 92 ALA A CA 1
ATOM 697 C C . ALA A 1 92 ? -2.454 0.720 2.570 1.00 98.25 92 ALA A C 1
ATOM 699 O O . ALA A 1 92 ? -2.116 1.251 1.513 1.00 98.25 92 ALA A O 1
ATOM 700 N N . LEU A 1 93 ? -2.968 1.411 3.592 1.00 98.19 93 LEU A N 1
ATOM 701 C CA . LEU A 1 93 ? -3.219 2.852 3.581 1.00 98.19 93 LEU A CA 1
ATOM 702 C C . LEU A 1 93 ? -1.944 3.665 3.383 1.00 98.19 93 LEU A C 1
ATOM 704 O O . LEU A 1 93 ? -1.851 4.426 2.418 1.00 98.19 93 LEU A O 1
ATOM 708 N N . CYS A 1 94 ? -0.951 3.485 4.256 1.00 98.50 94 CYS A N 1
ATOM 709 C CA . CYS A 1 94 ? 0.308 4.220 4.161 1.00 98.50 94 CYS A CA 1
ATOM 710 C C . CYS A 1 94 ? 1.016 3.928 2.834 1.00 98.50 94 CYS A C 1
ATOM 712 O O . CYS A 1 94 ? 1.468 4.849 2.151 1.00 98.50 94 CYS A O 1
ATOM 714 N N . TYR A 1 95 ? 1.060 2.655 2.436 1.00 98.62 95 TYR A N 1
ATOM 715 C CA . TYR A 1 95 ? 1.701 2.254 1.193 1.00 98.62 95 TYR A CA 1
ATOM 716 C C . TYR A 1 95 ? 1.028 2.874 -0.032 1.00 98.62 95 TYR A C 1
ATOM 718 O O . TYR A 1 95 ? 1.705 3.477 -0.867 1.00 98.62 95 TYR A O 1
ATOM 726 N N . HIS A 1 96 ? -0.299 2.757 -0.132 1.00 98.62 96 HIS A N 1
ATOM 727 C CA . HIS A 1 96 ? -1.062 3.294 -1.254 1.00 98.62 96 HIS A CA 1
ATOM 728 C C . HIS A 1 96 ? -0.921 4.813 -1.355 1.00 98.62 96 HIS A C 1
ATOM 730 O O . HIS A 1 96 ? -0.743 5.340 -2.452 1.00 98.62 96 HIS A O 1
ATOM 736 N N . PHE A 1 97 ? -0.918 5.512 -0.218 1.00 98.50 97 PHE A N 1
ATOM 737 C CA . PHE A 1 97 ? -0.728 6.957 -0.174 1.00 98.50 97 PHE A CA 1
ATOM 738 C C . PHE A 1 97 ? 0.637 7.380 -0.738 1.00 98.50 97 PHE A C 1
ATOM 740 O O . PHE A 1 97 ? 0.699 8.174 -1.678 1.00 98.50 97 PHE A O 1
ATOM 747 N N . PHE A 1 98 ? 1.745 6.819 -0.238 1.00 98.62 98 PHE A N 1
ATOM 748 C CA . PHE A 1 98 ? 3.082 7.196 -0.716 1.00 98.62 98 PHE A CA 1
ATOM 749 C C . PHE A 1 98 ? 3.381 6.686 -2.129 1.00 98.62 98 PHE A C 1
ATOM 751 O O . PHE A 1 98 ? 4.091 7.348 -2.893 1.00 98.62 98 PHE A O 1
ATOM 758 N N . ALA A 1 99 ? 2.848 5.522 -2.505 1.00 98.19 99 ALA A N 1
ATOM 759 C CA . ALA A 1 99 ? 2.942 5.029 -3.871 1.00 98.19 99 ALA A CA 1
ATOM 760 C C . ALA A 1 99 ? 2.152 5.929 -4.830 1.00 98.19 99 ALA A C 1
ATOM 762 O O . ALA A 1 99 ? 2.670 6.247 -5.901 1.00 98.19 99 ALA A O 1
ATOM 763 N N . GLY A 1 100 ? 0.954 6.366 -4.435 1.00 97.50 100 GLY A N 1
ATOM 764 C CA . GLY A 1 100 ? 0.123 7.324 -5.159 1.00 97.50 100 GLY A CA 1
ATOM 765 C C . GLY A 1 100 ? 0.799 8.684 -5.310 1.00 97.50 100 GLY A C 1
ATOM 766 O O . GLY A 1 100 ? 0.865 9.205 -6.416 1.00 97.50 100 GLY A O 1
ATOM 767 N N . LEU A 1 101 ? 1.414 9.212 -4.249 1.00 97.75 101 LEU A N 1
ATOM 768 C CA . LEU A 1 101 ? 2.174 10.463 -4.319 1.00 97.75 101 LEU A CA 1
ATOM 769 C C . LEU A 1 101 ? 3.338 10.373 -5.319 1.00 97.75 101 LEU A C 1
ATOM 771 O O . LEU A 1 101 ? 3.551 11.279 -6.120 1.00 97.75 101 LEU A O 1
ATOM 775 N N . ARG A 1 102 ? 4.063 9.249 -5.329 1.00 96.31 102 ARG A N 1
ATOM 776 C CA . ARG A 1 102 ? 5.097 8.978 -6.339 1.00 96.31 102 ARG A CA 1
ATOM 777 C C . ARG A 1 102 ? 4.519 8.925 -7.759 1.00 96.31 102 ARG A C 1
ATOM 779 O O . ARG A 1 102 ? 5.167 9.421 -8.673 1.00 96.31 102 ARG A O 1
ATOM 786 N N . HIS A 1 103 ? 3.324 8.359 -7.942 1.00 96.69 103 HIS A N 1
ATOM 787 C CA . HIS A 1 103 ? 2.619 8.391 -9.227 1.00 96.69 103 HIS A CA 1
ATOM 788 C C . HIS A 1 103 ? 2.244 9.820 -9.641 1.00 96.69 103 HIS A C 1
ATOM 790 O O . HIS A 1 103 ? 2.510 10.183 -10.778 1.00 96.69 103 HIS A O 1
ATOM 796 N N . LEU A 1 104 ? 1.761 10.660 -8.720 1.00 97.62 104 LEU A N 1
ATOM 797 C CA . LEU A 1 104 ? 1.476 12.071 -9.009 1.00 97.62 104 LEU A CA 1
ATOM 798 C C . LEU A 1 104 ? 2.729 12.841 -9.450 1.00 97.62 104 LEU A C 1
ATOM 800 O O . LEU A 1 104 ? 2.657 13.660 -10.362 1.00 97.62 104 LEU A O 1
ATOM 804 N N . PHE A 1 105 ? 3.895 12.563 -8.856 1.00 96.94 105 PHE A N 1
ATOM 805 C CA . PHE A 1 105 ? 5.157 13.141 -9.334 1.00 96.94 105 PHE A CA 1
ATOM 806 C C . PHE A 1 105 ? 5.493 12.708 -10.764 1.00 96.94 105 PHE A C 1
ATOM 808 O O . PHE A 1 105 ? 5.946 13.532 -11.558 1.00 96.94 105 PHE A O 1
ATOM 815 N N . TRP A 1 106 ? 5.255 11.440 -11.106 1.00 96.06 106 TRP A N 1
ATOM 816 C CA . TRP A 1 106 ? 5.417 10.963 -12.477 1.00 96.06 106 TRP A CA 1
ATOM 817 C C . TRP A 1 106 ? 4.445 11.669 -13.422 1.00 96.06 106 TRP A C 1
ATOM 819 O O . TRP A 1 106 ? 4.883 12.214 -14.434 1.00 96.06 106 TRP A O 1
ATOM 829 N N . ASP A 1 107 ? 3.166 11.760 -13.064 1.00 97.06 107 ASP A N 1
ATOM 830 C CA . ASP A 1 107 ? 2.149 12.455 -13.862 1.00 97.06 107 ASP A CA 1
ATOM 831 C C . ASP A 1 107 ? 2.508 13.937 -14.087 1.00 97.06 107 ASP A C 1
ATOM 833 O O . ASP A 1 107 ? 2.249 14.490 -15.154 1.00 97.06 107 ASP A O 1
ATOM 837 N N . ALA A 1 108 ? 3.201 14.560 -13.129 1.00 97.38 108 ALA A N 1
ATOM 838 C CA . ALA A 1 108 ? 3.729 15.922 -13.226 1.00 97.38 108 ALA A CA 1
ATOM 839 C C . ALA A 1 108 ? 5.028 16.061 -14.052 1.00 97.38 108 ALA A C 1
ATOM 841 O O . ALA A 1 108 ? 5.615 17.142 -14.091 1.00 97.38 108 ALA A O 1
ATOM 842 N N . GLY A 1 109 ? 5.522 15.001 -14.696 1.00 95.94 109 GLY A N 1
ATOM 843 C CA . GLY A 1 109 ? 6.741 15.070 -15.511 1.00 95.94 109 GLY A CA 1
ATOM 844 C C . GLY A 1 109 ? 8.045 14.764 -14.756 1.00 95.94 109 GLY A C 1
ATOM 845 O O . GLY A 1 109 ? 9.125 14.852 -15.342 1.00 95.94 109 GLY A O 1
ATOM 846 N N . VAL A 1 110 ? 7.993 14.410 -13.468 1.00 95.62 110 VAL A N 1
ATOM 847 C CA . VAL A 1 110 ? 9.172 14.366 -12.585 1.00 95.62 110 VAL A CA 1
ATOM 848 C C . VAL A 1 110 ? 9.622 12.931 -12.307 1.00 95.62 110 VAL A C 1
ATOM 850 O O . VAL A 1 110 ? 8.826 12.078 -11.947 1.00 95.62 110 VAL A O 1
ATOM 853 N N . GLY A 1 111 ? 10.931 12.660 -12.377 1.00 92.31 111 GLY A N 1
ATOM 854 C CA . GLY A 1 111 ? 11.509 11.422 -11.828 1.00 92.31 111 GLY A CA 1
ATOM 855 C C . GLY A 1 111 ? 11.499 10.195 -12.750 1.00 92.31 111 GLY A C 1
ATOM 856 O O . GLY A 1 111 ? 11.473 9.071 -12.252 1.00 92.31 111 GLY A O 1
ATOM 857 N N . TYR A 1 112 ? 11.572 10.400 -14.070 1.00 93.94 112 TYR A N 1
ATOM 858 C CA . TYR A 1 112 ? 11.582 9.331 -15.084 1.00 93.94 112 TYR A CA 1
ATOM 859 C C . TYR A 1 112 ? 12.932 8.645 -15.317 1.00 93.94 112 TYR A C 1
ATOM 861 O O . TYR A 1 112 ? 12.985 7.581 -15.933 1.00 93.94 112 TYR A O 1
ATOM 869 N N . SER A 1 113 ? 14.041 9.227 -14.850 1.00 96.62 113 SER A N 1
ATOM 870 C CA . SER A 1 113 ? 15.342 8.573 -14.996 1.00 96.62 113 SER A CA 1
ATOM 871 C C . SER A 1 113 ? 15.399 7.304 -14.145 1.00 96.62 113 SER A C 1
ATOM 873 O O . SER A 1 113 ? 14.870 7.263 -13.033 1.00 96.62 113 SER A O 1
ATOM 875 N N . ILE A 1 114 ? 16.082 6.267 -14.635 1.00 95.19 114 ILE A N 1
ATOM 876 C CA . ILE A 1 114 ? 16.215 4.990 -13.917 1.00 95.19 114 ILE A CA 1
ATOM 877 C C . ILE A 1 114 ? 16.712 5.188 -12.468 1.00 95.19 114 ILE A C 1
ATOM 879 O O . ILE A 1 114 ? 16.072 4.663 -11.552 1.00 95.19 114 ILE A O 1
ATOM 883 N N . PRO A 1 115 ? 17.750 6.010 -12.189 1.00 96.56 115 PRO A N 1
ATOM 884 C CA . PRO A 1 115 ? 18.163 6.281 -10.812 1.00 96.56 115 PRO A CA 1
ATOM 885 C C . PRO A 1 115 ? 17.086 6.987 -9.975 1.00 96.56 115 PRO A C 1
ATOM 887 O O . PRO A 1 115 ? 16.957 6.715 -8.781 1.00 96.56 115 PRO A O 1
ATOM 890 N N . ALA A 1 116 ? 16.301 7.894 -10.567 1.00 96.50 116 ALA A N 1
ATOM 891 C CA . ALA A 1 116 ? 15.202 8.555 -9.865 1.00 96.50 116 ALA A CA 1
ATOM 892 C C . ALA A 1 116 ? 14.076 7.570 -9.520 1.00 96.50 116 ALA A C 1
ATOM 894 O O . ALA A 1 116 ? 13.600 7.585 -8.387 1.00 96.50 116 ALA A O 1
ATOM 895 N N . ILE A 1 117 ? 13.729 6.657 -10.432 1.00 96.38 117 ILE A N 1
ATOM 896 C CA . ILE A 1 117 ? 12.758 5.583 -10.184 1.00 96.38 117 ILE A CA 1
ATOM 897 C C . ILE A 1 117 ? 13.221 4.697 -9.021 1.00 96.38 117 ILE A C 1
ATOM 899 O O . ILE A 1 117 ? 12.442 4.432 -8.105 1.00 96.38 117 ILE A O 1
ATOM 903 N N . HIS A 1 118 ? 14.487 4.264 -9.012 1.00 96.25 118 HIS A N 1
ATOM 904 C CA . HIS A 1 118 ? 15.027 3.447 -7.919 1.00 96.25 118 HIS A CA 1
ATOM 905 C C . HIS A 1 118 ? 14.985 4.168 -6.569 1.00 96.25 118 HIS A C 1
ATOM 907 O O . HIS A 1 118 ? 14.568 3.564 -5.580 1.00 96.25 118 HIS A O 1
ATOM 913 N N . ARG A 1 119 ? 15.363 5.452 -6.527 1.00 97.00 119 ARG A N 1
ATOM 914 C CA . ARG A 1 119 ? 15.253 6.267 -5.306 1.00 97.00 119 ARG A CA 1
ATOM 915 C C . ARG A 1 119 ? 13.803 6.400 -4.855 1.00 97.00 119 ARG A C 1
ATOM 917 O O . ARG A 1 119 ? 13.512 6.129 -3.697 1.00 97.00 119 ARG A O 1
ATOM 924 N N . GLY A 1 120 ? 12.894 6.740 -5.769 1.00 97.25 120 GLY A N 1
ATOM 925 C CA . GLY A 1 120 ? 11.467 6.867 -5.476 1.00 97.25 120 GLY A CA 1
ATOM 926 C C . GLY A 1 120 ? 10.875 5.586 -4.889 1.00 97.25 120 GLY A C 1
ATOM 927 O O . GLY A 1 120 ? 10.148 5.646 -3.905 1.00 97.25 120 GLY A O 1
ATOM 928 N N . ASN A 1 121 ? 11.245 4.421 -5.429 1.00 97.06 121 ASN A N 1
ATOM 929 C CA . ASN A 1 121 ? 10.805 3.124 -4.912 1.00 97.06 121 ASN A CA 1
ATOM 930 C C . ASN A 1 121 ? 11.219 2.909 -3.447 1.00 97.06 121 ASN A C 1
ATOM 932 O O . ASN A 1 121 ? 10.385 2.529 -2.626 1.00 97.06 121 ASN A O 1
ATOM 936 N N . TRP A 1 122 ? 12.484 3.171 -3.107 1.00 98.25 122 TRP A N 1
ATOM 937 C CA . TRP A 1 122 ? 12.976 3.021 -1.733 1.00 98.25 122 TRP A CA 1
ATOM 938 C C . TRP A 1 122 ? 12.403 4.068 -0.779 1.00 98.25 122 TRP A C 1
ATOM 940 O O . TRP A 1 122 ? 12.069 3.724 0.351 1.00 98.25 122 TRP A O 1
ATOM 950 N N . VAL A 1 123 ? 12.221 5.309 -1.237 1.00 98.25 123 VAL A N 1
ATOM 951 C CA . VAL A 1 123 ? 11.558 6.365 -0.456 1.00 98.25 123 VAL A CA 1
ATOM 952 C C . VAL A 1 123 ? 10.121 5.965 -0.122 1.00 98.25 123 VAL A C 1
ATOM 954 O O . VAL A 1 123 ? 9.732 6.051 1.040 1.00 98.25 123 VAL A O 1
ATOM 957 N N . THR A 1 124 ? 9.347 5.459 -1.090 1.00 98.25 124 THR A N 1
ATOM 958 C CA . THR A 1 124 ? 7.985 4.960 -0.837 1.00 98.25 124 THR A CA 1
ATOM 959 C C . THR A 1 124 ? 7.979 3.861 0.230 1.00 98.25 124 THR A C 1
ATOM 961 O O . THR A 1 124 ? 7.166 3.919 1.151 1.00 98.25 124 THR A O 1
ATOM 964 N N . ILE A 1 125 ? 8.890 2.883 0.146 1.00 98.44 125 ILE A N 1
ATOM 965 C CA . ILE A 1 125 ? 8.988 1.797 1.137 1.00 98.44 125 ILE A CA 1
ATOM 966 C C . ILE A 1 125 ? 9.347 2.353 2.521 1.00 98.44 125 ILE A C 1
ATOM 968 O O . ILE A 1 125 ? 8.672 2.035 3.497 1.00 98.44 125 ILE A O 1
ATOM 972 N N . ALA A 1 126 ? 10.375 3.199 2.610 1.00 98.56 126 ALA A N 1
ATOM 973 C CA . ALA A 1 126 ? 10.841 3.757 3.876 1.00 98.56 126 ALA A CA 1
ATOM 974 C C . ALA A 1 126 ? 9.749 4.582 4.569 1.00 98.56 126 ALA A C 1
ATOM 976 O O . ALA A 1 126 ? 9.460 4.346 5.739 1.00 98.56 126 ALA A O 1
ATOM 977 N N . LEU A 1 127 ? 9.093 5.492 3.841 1.00 98.62 127 LEU A N 1
ATOM 978 C CA . LEU A 1 127 ? 8.006 6.307 4.388 1.00 98.62 127 LEU A CA 1
ATOM 979 C C . LEU A 1 127 ? 6.828 5.448 4.851 1.00 98.62 127 LEU A C 1
ATOM 981 O O . LEU A 1 127 ? 6.292 5.681 5.928 1.00 98.62 127 LEU A O 1
ATOM 985 N N . THR A 1 128 ? 6.481 4.406 4.093 1.00 98.50 128 THR A N 1
ATOM 986 C CA . THR A 1 128 ? 5.438 3.452 4.495 1.00 98.50 128 THR A CA 1
ATOM 987 C C . THR A 1 128 ? 5.774 2.797 5.831 1.00 98.50 128 THR A C 1
ATOM 989 O O . THR A 1 128 ? 4.956 2.826 6.748 1.00 98.50 128 THR A O 1
ATOM 992 N N . LEU A 1 129 ? 6.975 2.225 5.958 1.00 98.44 129 LEU A N 1
ATOM 993 C CA . LEU A 1 129 ? 7.395 1.530 7.177 1.00 98.44 129 LEU A CA 1
ATOM 994 C C . LEU A 1 129 ? 7.466 2.480 8.375 1.00 98.44 129 LEU A C 1
ATOM 996 O O . LEU A 1 129 ? 6.998 2.126 9.453 1.00 98.44 129 LEU A O 1
ATOM 1000 N N . LEU A 1 130 ? 7.997 3.690 8.179 1.00 98.56 130 LEU A N 1
ATOM 1001 C CA . LEU A 1 130 ? 8.073 4.710 9.224 1.00 98.56 130 LEU A CA 1
ATOM 1002 C C . LEU A 1 130 ? 6.682 5.146 9.693 1.00 98.56 130 LEU A C 1
ATOM 1004 O O . LEU A 1 130 ? 6.446 5.214 10.897 1.00 98.56 130 LEU A O 1
ATOM 1008 N N . SER A 1 131 ? 5.749 5.399 8.773 1.00 98.31 131 SER A N 1
ATOM 1009 C CA . SER A 1 131 ? 4.382 5.792 9.128 1.00 98.31 131 SER A CA 1
ATOM 1010 C C . SER A 1 131 ? 3.630 4.677 9.848 1.00 98.31 131 SER A C 1
ATOM 1012 O O . SER A 1 131 ? 2.992 4.944 10.862 1.00 98.31 131 SER A O 1
ATOM 1014 N N . VAL A 1 132 ? 3.744 3.429 9.385 1.00 98.12 132 VAL A N 1
ATOM 1015 C CA . VAL A 1 132 ? 3.139 2.278 10.072 1.00 98.12 132 VAL A CA 1
ATOM 1016 C C . VAL A 1 132 ? 3.739 2.120 11.468 1.00 98.12 132 VAL A C 1
ATOM 1018 O O . VAL A 1 132 ? 2.996 2.006 12.438 1.00 98.12 132 VAL A O 1
ATOM 1021 N N . ALA A 1 133 ? 5.067 2.169 11.598 1.00 97.81 133 ALA A N 1
ATOM 1022 C CA . ALA A 1 133 ? 5.724 2.071 12.897 1.00 97.81 133 ALA A CA 1
ATOM 1023 C C . ALA A 1 133 ? 5.269 3.189 13.846 1.00 97.81 133 ALA A C 1
ATOM 1025 O O . ALA A 1 133 ? 4.969 2.912 15.002 1.00 97.81 133 ALA A O 1
ATOM 1026 N N . ALA A 1 134 ? 5.151 4.427 13.358 1.00 97.12 134 ALA A N 1
ATOM 1027 C CA . ALA A 1 134 ? 4.669 5.554 14.151 1.00 97.12 134 ALA A CA 1
ATOM 1028 C C . ALA A 1 134 ? 3.212 5.373 14.614 1.00 97.12 134 ALA A C 1
ATOM 1030 O O . ALA A 1 134 ? 2.915 5.628 15.780 1.00 97.12 134 ALA A O 1
ATOM 1031 N N . ILE A 1 135 ? 2.320 4.900 13.733 1.00 95.81 135 ILE A N 1
ATOM 1032 C CA . ILE A 1 135 ? 0.916 4.607 14.069 1.00 95.81 135 ILE A CA 1
ATOM 1033 C C . ILE A 1 135 ? 0.838 3.531 15.153 1.00 95.81 135 ILE A C 1
ATOM 1035 O O . ILE A 1 135 ? 0.129 3.687 16.139 1.00 95.81 135 ILE A O 1
ATOM 1039 N N . TRP A 1 136 ? 1.572 2.433 15.003 1.00 94.75 136 TRP A N 1
ATOM 1040 C CA . TRP A 1 136 ? 1.476 1.331 15.959 1.00 94.75 136 TRP A CA 1
ATOM 1041 C C . TRP A 1 136 ? 2.198 1.627 17.268 1.00 94.75 136 TRP A C 1
ATOM 1043 O O . TRP A 1 136 ? 1.705 1.250 18.327 1.00 94.75 136 TRP A O 1
ATOM 1053 N N . LEU A 1 137 ? 3.304 2.372 17.232 1.00 94.44 137 LEU A N 1
ATOM 1054 C CA . LEU A 1 137 ? 3.947 2.875 18.442 1.00 94.44 137 LEU A CA 1
ATOM 1055 C C . LEU A 1 137 ? 3.004 3.799 19.218 1.00 94.44 137 LEU A C 1
ATOM 1057 O O . LEU A 1 137 ? 2.901 3.658 20.433 1.00 94.44 137 LEU A O 1
ATOM 1061 N N . SER A 1 138 ? 2.286 4.703 18.543 1.00 91.31 138 SER A N 1
ATOM 1062 C CA . SER A 1 138 ? 1.320 5.570 19.225 1.00 91.31 138 SER A CA 1
ATOM 1063 C C . SER A 1 138 ? 0.169 4.764 19.819 1.00 91.31 138 SER A C 1
ATOM 1065 O O . SER A 1 138 ? -0.206 5.025 20.957 1.00 91.31 138 SER A O 1
ATOM 1067 N N . VAL A 1 139 ? -0.320 3.729 19.127 1.00 88.38 139 VAL A N 1
ATOM 1068 C CA . VAL A 1 139 ? -1.292 2.788 19.699 1.00 88.38 139 VAL A CA 1
ATOM 1069 C C . VAL A 1 139 ? -0.713 2.127 20.949 1.00 88.38 139 VAL A C 1
ATOM 1071 O O . VAL A 1 139 ? -1.320 2.234 22.000 1.00 88.38 139 VAL A O 1
ATOM 1074 N N . PHE A 1 140 ? 0.473 1.519 20.914 1.00 87.25 140 PHE A N 1
ATOM 1075 C CA . PHE A 1 140 ? 1.026 0.842 22.096 1.00 87.25 140 PHE A CA 1
ATOM 1076 C C . PHE A 1 140 ? 1.361 1.777 23.265 1.00 87.25 140 PHE A C 1
ATOM 1078 O O . PHE A 1 140 ? 1.288 1.349 24.414 1.00 87.25 140 PHE A O 1
ATOM 1085 N N . VAL A 1 141 ? 1.723 3.032 22.995 1.00 88.12 141 VAL A N 1
ATOM 1086 C CA . VAL A 1 141 ? 2.057 4.021 24.032 1.00 88.12 141 VAL A CA 1
ATOM 1087 C C . VAL A 1 141 ? 0.804 4.671 24.626 1.00 88.12 141 VAL A C 1
ATOM 1089 O O . VAL A 1 141 ? 0.754 4.884 25.835 1.00 88.12 141 VAL A O 1
ATOM 1092 N N . LEU A 1 142 ? -0.209 4.974 23.807 1.00 78.12 142 LEU A N 1
ATOM 1093 C CA . LEU A 1 142 ? -1.433 5.672 24.228 1.00 78.12 142 LEU A CA 1
ATOM 1094 C C . LEU A 1 142 ? -2.563 4.716 24.639 1.00 78.12 142 LEU A C 1
ATOM 1096 O O . LEU A 1 142 ? -3.465 5.092 25.382 1.00 78.12 142 LEU A O 1
ATOM 1100 N N . TRP A 1 143 ? -2.548 3.467 24.180 1.00 70.44 143 TRP A N 1
ATOM 1101 C CA . TRP A 1 143 ? -3.562 2.477 24.553 1.00 70.44 143 TRP A CA 1
ATOM 1102 C C . TRP A 1 143 ? -3.600 2.183 26.063 1.00 70.44 143 TRP A C 1
ATOM 1104 O O . TRP A 1 143 ? -4.695 2.180 26.632 1.00 70.44 143 TRP A O 1
ATOM 1114 N N . PRO A 1 144 ? -2.457 2.013 26.764 1.00 61.25 144 PRO A N 1
ATOM 1115 C CA . PRO A 1 144 ? -2.454 1.792 28.208 1.00 61.25 144 PRO A CA 1
ATOM 1116 C C . PRO A 1 144 ? -2.986 2.984 29.011 1.00 61.25 144 PRO A C 1
ATOM 1118 O O . PRO A 1 144 ? -3.413 2.800 30.146 1.00 61.25 144 PRO A O 1
ATOM 1121 N N . THR A 1 145 ? -2.972 4.203 28.458 1.00 56.75 145 THR A N 1
ATOM 1122 C CA . THR A 1 145 ? -3.319 5.420 29.209 1.00 56.75 145 THR A CA 1
ATOM 1123 C C . THR A 1 145 ? -4.819 5.722 29.249 1.00 56.75 145 THR A C 1
ATOM 1125 O O . THR A 1 145 ? -5.231 6.576 30.029 1.00 56.75 145 THR A O 1
ATOM 1128 N N . HIS A 1 146 ? -5.647 5.034 28.451 1.00 53.25 146 HIS A N 1
ATOM 1129 C CA . HIS A 1 146 ? -7.095 5.295 28.364 1.00 53.25 146 HIS A CA 1
ATOM 1130 C C . HIS A 1 146 ? -7.991 4.118 28.770 1.00 53.25 146 HIS A C 1
ATOM 1132 O O . HIS A 1 146 ? -9.196 4.305 28.937 1.00 53.25 146 HIS A O 1
ATOM 1138 N N . VAL A 1 147 ? -7.425 2.929 28.993 1.00 51.78 147 VAL A N 1
ATOM 1139 C CA . VAL A 1 147 ? -8.141 1.814 29.624 1.00 51.78 147 VAL A CA 1
ATOM 1140 C C . VAL A 1 147 ? -7.914 1.910 31.130 1.00 51.78 147 VAL A C 1
ATOM 1142 O O . VAL A 1 147 ? -7.062 1.227 31.694 1.00 51.78 147 VAL A O 1
ATOM 1145 N N . ALA A 1 148 ? -8.675 2.777 31.803 1.00 41.41 148 ALA A N 1
ATOM 1146 C CA . ALA A 1 148 ? -8.910 2.546 33.222 1.00 41.41 148 ALA A CA 1
ATOM 1147 C C . ALA A 1 148 ? -9.519 1.136 33.340 1.00 41.41 148 ALA A C 1
ATOM 1149 O O . ALA A 1 148 ? -10.408 0.807 32.544 1.00 41.41 148 ALA A O 1
ATOM 1150 N N . PRO A 1 149 ? -9.050 0.276 34.264 1.00 48.44 149 PRO A N 1
ATOM 1151 C CA . PRO A 1 149 ? -9.754 -0.965 34.539 1.00 48.44 149 PRO A CA 1
ATOM 1152 C C . PRO A 1 149 ? -11.213 -0.598 34.793 1.00 48.44 149 PRO A C 1
ATOM 1154 O O . PRO A 1 149 ? -11.483 0.395 35.466 1.00 48.44 149 PRO A O 1
ATOM 1157 N N . ASN A 1 150 ? -12.139 -1.350 34.203 1.00 51.38 150 ASN A N 1
ATOM 1158 C CA . ASN A 1 150 ? -13.557 -1.231 34.498 1.00 51.38 150 ASN A CA 1
ATOM 1159 C C . ASN A 1 150 ? -13.743 -1.497 35.997 1.00 51.38 150 ASN A C 1
ATOM 1161 O O . ASN A 1 150 ? -14.005 -2.629 36.394 1.00 51.38 150 ASN A O 1
ATOM 1165 N N . THR A 1 151 ? -13.554 -0.491 36.844 1.00 50.09 151 THR A N 1
ATOM 1166 C CA . THR A 1 151 ? -14.031 -0.518 38.213 1.00 50.09 151 THR A CA 1
ATOM 1167 C C . THR A 1 151 ? -15.543 -0.482 38.059 1.00 50.09 151 THR A C 1
ATOM 1169 O O . THR A 1 151 ? -16.056 0.496 37.501 1.00 50.09 151 THR A O 1
ATOM 1172 N N . PRO A 1 152 ? -16.282 -1.527 38.464 1.00 47.78 152 PRO A N 1
ATOM 1173 C CA . PRO A 1 152 ? -17.722 -1.404 38.574 1.00 47.78 152 PRO A CA 1
ATOM 1174 C C . PRO A 1 152 ? -17.983 -0.156 39.418 1.00 47.78 152 PRO A C 1
ATOM 1176 O O . PRO A 1 152 ? -17.397 -0.005 40.492 1.00 47.78 152 PRO A O 1
ATOM 1179 N N . GLY A 1 153 ? -18.783 0.781 38.906 1.00 48.00 153 GLY A N 1
ATOM 1180 C CA . GLY A 1 153 ? -19.202 1.921 39.709 1.00 48.00 153 GLY A CA 1
ATOM 1181 C C . GLY A 1 153 ? -19.856 1.430 41.012 1.00 48.00 153 GLY A C 1
ATOM 1182 O O . GLY A 1 153 ? -20.303 0.282 41.071 1.00 48.00 153 GLY A O 1
ATOM 1183 N N . PRO A 1 154 ? -19.974 2.282 42.041 1.00 57.28 154 PRO A N 1
ATOM 1184 C CA . PRO A 1 154 ? -20.537 1.942 43.359 1.00 57.28 154 PRO A CA 1
ATOM 1185 C C . PRO A 1 154 ? -22.008 1.456 43.358 1.00 57.28 154 PRO A C 1
ATOM 1187 O O . PRO A 1 154 ? -22.632 1.373 44.403 1.00 57.28 154 PRO A O 1
ATOM 1190 N N . GLN A 1 155 ? -22.582 1.119 42.199 1.00 56.50 155 GLN A N 1
ATOM 1191 C CA . GLN A 1 155 ? -23.933 0.580 42.027 1.00 56.50 155 GLN A CA 1
ATOM 1192 C C . GLN A 1 155 ? -23.978 -0.949 41.852 1.00 56.50 155 GLN A C 1
ATOM 1194 O O . GLN A 1 155 ? -25.042 -1.498 41.590 1.00 56.50 155 GLN A O 1
ATOM 1199 N N . ALA A 1 156 ? -22.853 -1.653 42.022 1.00 51.94 156 ALA A N 1
ATOM 1200 C CA . ALA A 1 156 ? -22.838 -3.111 42.195 1.00 51.94 156 ALA A CA 1
ATOM 1201 C C . ALA A 1 156 ? -23.076 -3.537 43.660 1.00 51.94 156 ALA A C 1
ATOM 1203 O O . ALA A 1 156 ? -22.754 -4.660 44.044 1.00 51.94 156 ALA A O 1
ATOM 1204 N N . GLU A 1 157 ? -23.613 -2.645 44.493 1.00 54.00 157 GLU A N 1
ATOM 1205 C CA . GLU A 1 157 ? -24.099 -2.997 45.820 1.00 54.00 157 GLU A CA 1
ATOM 1206 C C . GLU A 1 157 ? -25.493 -3.608 45.658 1.00 54.00 157 GLU A C 1
ATOM 1208 O O . GLU A 1 157 ? -26.430 -2.964 45.183 1.00 54.00 157 GLU A O 1
ATOM 1213 N N . ALA A 1 158 ? -25.596 -4.903 45.954 1.00 62.41 158 ALA A N 1
ATOM 1214 C CA . ALA A 1 158 ? -26.849 -5.638 45.920 1.00 62.41 158 ALA A CA 1
ATOM 1215 C C . ALA A 1 158 ? -27.931 -4.877 46.711 1.00 62.41 158 ALA A C 1
ATOM 1217 O O . ALA A 1 158 ? -27.619 -4.320 47.767 1.00 62.41 158 ALA A O 1
ATOM 1218 N N . PRO A 1 159 ? -29.198 -4.851 46.249 1.00 65.38 159 PRO A N 1
ATOM 1219 C CA . PRO A 1 159 ? -30.275 -4.279 47.044 1.00 65.38 159 PRO A CA 1
ATOM 1220 C C . PRO A 1 159 ? -30.277 -4.963 48.414 1.00 65.38 159 PRO A C 1
ATOM 1222 O O . PRO A 1 159 ? -30.273 -6.194 48.494 1.00 65.38 159 PRO A O 1
ATOM 1225 N N . ALA A 1 160 ? -30.214 -4.154 49.476 1.00 69.31 160 ALA A N 1
ATOM 1226 C CA . ALA A 1 160 ? -30.181 -4.632 50.850 1.00 69.31 160 ALA A CA 1
ATOM 1227 C C . ALA A 1 160 ? -31.285 -5.684 51.073 1.00 69.31 160 ALA A C 1
ATOM 1229 O O . ALA A 1 160 ? -32.406 -5.498 50.586 1.00 69.31 160 ALA A O 1
ATOM 1230 N N . PRO A 1 161 ? -30.996 -6.794 51.776 1.00 73.12 161 PRO A N 1
ATOM 1231 C CA . PRO A 1 161 ? -32.006 -7.802 52.051 1.00 73.12 161 PRO A CA 1
ATOM 1232 C C . PRO A 1 161 ? -33.183 -7.154 52.784 1.00 73.12 161 PRO A C 1
ATOM 1234 O O . PRO A 1 161 ? -32.994 -6.403 53.742 1.00 73.12 161 PRO A O 1
ATOM 1237 N N . ASN A 1 162 ? -34.395 -7.437 52.300 1.00 76.56 162 ASN A N 1
ATOM 1238 C CA . ASN A 1 162 ? -35.636 -6.963 52.906 1.00 76.56 162 ASN A CA 1
ATOM 1239 C C . ASN A 1 162 ? -35.619 -7.294 54.410 1.00 76.56 162 ASN A C 1
ATOM 1241 O O . ASN A 1 162 ? -35.299 -8.440 54.753 1.00 76.56 162 ASN A O 1
ATOM 1245 N N . PRO A 1 163 ? -35.947 -6.347 55.308 1.00 74.12 163 PRO A N 1
ATOM 1246 C CA . PRO A 1 163 ? -36.010 -6.651 56.728 1.00 74.12 163 PRO A CA 1
ATOM 1247 C C . PRO A 1 163 ? -37.022 -7.780 56.949 1.00 74.12 163 PRO A C 1
ATOM 1249 O O . PRO A 1 163 ? -38.130 -7.754 56.410 1.00 74.12 163 PRO A O 1
ATOM 1252 N N . ALA A 1 164 ? -36.605 -8.797 57.705 1.00 75.12 164 ALA A N 1
ATOM 1253 C CA . ALA A 1 164 ? -37.459 -9.920 58.060 1.00 75.12 164 ALA A CA 1
ATOM 1254 C C . ALA A 1 164 ? -38.742 -9.407 58.745 1.00 75.12 164 ALA A C 1
ATOM 1256 O O . ALA A 1 164 ? -38.671 -8.434 59.504 1.00 75.12 164 ALA A O 1
ATOM 1257 N N . PRO A 1 165 ? -39.909 -10.029 58.493 1.00 65.88 165 PRO A N 1
ATOM 1258 C CA . PRO A 1 165 ? -41.151 -9.622 59.135 1.00 65.88 165 PRO A CA 1
ATOM 1259 C C . PRO A 1 165 ? -41.001 -9.728 60.655 1.00 65.88 165 PRO A C 1
ATOM 1261 O O . PRO A 1 165 ? -40.592 -10.768 61.172 1.00 65.88 165 PRO A O 1
ATOM 1264 N N . ALA A 1 166 ? -41.301 -8.628 61.351 1.00 70.94 166 ALA A N 1
ATOM 1265 C CA . ALA A 1 166 ? -41.324 -8.581 62.805 1.00 70.94 166 ALA A CA 1
ATOM 1266 C C . ALA A 1 166 ? -42.324 -9.623 63.332 1.00 70.94 166 ALA A C 1
ATOM 1268 O O . ALA A 1 166 ? -43.467 -9.664 62.872 1.00 70.94 166 ALA A O 1
ATOM 1269 N N . GLN A 1 167 ? -41.851 -10.478 64.241 1.00 64.88 167 GLN A N 1
ATOM 1270 C CA . GLN A 1 167 ? -42.685 -11.381 65.037 1.00 64.88 167 GLN A CA 1
ATOM 1271 C C . GLN A 1 167 ? -43.399 -10.607 66.141 1.00 64.88 167 GLN A C 1
ATOM 1273 O O . GLN A 1 167 ? -42.767 -9.679 66.699 1.00 64.88 167 GLN A O 1
#

Foldseek 3Di:
DPDPVQVVQWDADPVRDTDGHDDDDDPVPDDQDLLRVLVVLLVVLVVLLVVVVVLVVQLVCLVVPDPVSNVVSVVVCPDPVNVVSVLSNLLSVLLNVLSVVLVVCVVVVHQPDPVSSVVSSVVSVVRSVVSSCVVVVCCVVCVVVPCDPPPPPPVPPPDPPDPDDDD

Radius of gyration: 29.33 Å; chains: 1; bounding box: 61×44×111 Å

Secondary structure (DSSP, 8-state):
---TTHHHHEEE-TTS-EEEPPPPP-TTT----HHHHHHHHHHHHH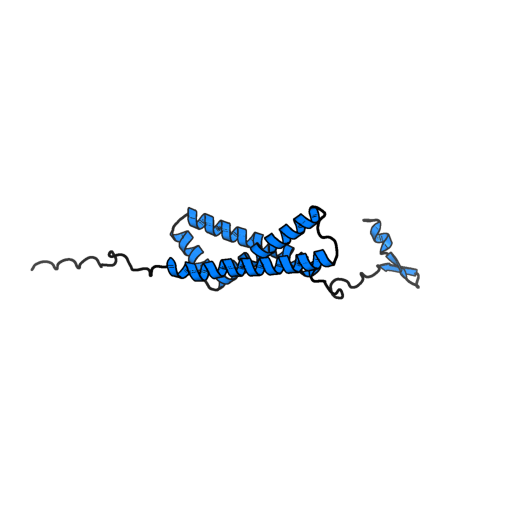HHHHHHHHHHHHHHHHHHH-HHHHHHHHHHHHSHHHHHHHHHHHHHHHHHHHHHHHHHHHHTT---SHHHHHHHHHHHHHHHHHHHHHHHHHHHHHHHHH-------TT-SPPPPPPPPP-

InterPro domains:
  IPR000701 Succinate dehydrogenase/fumarate reductase type B, transmembrane subunit [PF01127] (20-134)
  IPR014314 Succinate dehydrogenase, cytochrome b556 subunit [PTHR10978] (19-135)
  IPR014314 Succinate dehydrogenase, cytochrome b556 subunit [TIGR02970] (20-137)
  IPR014314 Succinate dehydrogenase, cytochrome b556 subunit [cd03499] (21-137)
  IPR018495 Succinate dehydrogenase, cytochrome b subunit, conserved site [PS01001] (96-109)
  IPR034804 Fumarate reductase/succinate dehydrogenase, transmembrane subunit [G3DSA:1.20.1300.10] (18-140)
  IPR034804 Fumarate reductase/succinate dehydrogenase, transmembrane subunit [SSF81343] (19-140)